Protein AF-A0A1D6FZ02-F1 (afdb_monomer)

Foldseek 3Di:
DQFDQDDDDDDDDDDDDDPRPSDRDQDFLLVLADDQPDPDGPPPVVQVLFFDDLVLLVVCVVQAAEDERRDRDKAAAALCFVVHRHRHIHWYFDDPPPPDDPPDPDSVNVVRRRTGGGALSSLCVSLVHDPPDDDPPPQDRSNSSNVSNPDHRCSVVVVVVCVVPVDD

InterPro domains:
  IPR001525 C-5 cytosine methyltransferase [PF00145] (79-157)
  IPR029063 S-adenosyl-L-methionine-dependent methyltransferase superfamily [SSF53335] (32-165)
  IPR050750 Cytosine-specific C5-methyltransferase [PTHR46098] (20-167)

Sequence (168 aa):
MCLSLTLSSTSQGSDHQTEEELEPVCKPIKDFLVKEADGGTPDETVLQDYMVPVNLIERWGNAMDIVYPEFKRCCCFTKSYYRYVKGTGSLLATSKNLNVPEEKLQISSLKELGLRFFTPREVANFHSFPSNFCFPDHISLRQQYAMLGNSLSIAVVGPLLHYLFAEA

Nearest PDB structures (foldseek):
  1g55-assembly1_A  TM=8.367E-01  e=1.626E-14  Homo sapiens
  6fdf-assembly4_D  TM=8.945E-01  e=3.036E-13  Schizosaccharomyces pombe
  6fdf-assembly1_A  TM=8.638E-01  e=8.596E-13  Schizosaccharomyces pombe
  3qv2-assembly1_A  TM=8.221E-01  e=4.203E-13  Entamoeba histolytica
  6fdf-assembly2_B  TM=8.563E-01  e=1.876E-12  Schizosaccharomyces pombe

Organism: Zea mays (NCBI:txid4577)

Mean predicted aligned error: 10.14 Å

pLDDT: mean 80.22, std 21.42, range [31.36, 98.5]

Solvent-accessible surface area (backbone atoms only — not comparable to full-atom values): 10330 Å² total; per-residue (Å²): 102,37,62,44,88,58,92,79,86,78,91,77,87,82,96,66,96,67,82,80,76,79,61,70,52,56,49,37,45,53,79,38,49,82,75,73,50,91,92,48,82,55,64,72,67,68,61,54,78,34,47,59,56,66,71,54,43,75,75,41,42,96,53,49,48,76,39,49,49,80,36,49,66,57,58,65,58,30,44,50,32,93,79,46,60,64,91,14,34,44,29,38,45,70,48,87,87,72,90,68,65,84,90,68,75,47,67,74,57,54,68,70,29,49,41,20,50,70,50,66,67,27,53,36,39,55,23,52,48,60,90,85,67,76,79,62,87,88,59,48,72,69,54,48,30,29,52,59,24,70,55,71,45,43,63,59,49,52,58,53,52,49,61,74,58,70,86,118

Secondary structure (DSSP, 8-state):
--EE--------------------EE--GGGGSPPPPTTS---HHHHHTTBPPHHHHHHHGGG--EE-TT-S--PPPPTTTTT-SSSS--EEE--------GGG--HHHHHHT-EEPPPHHHHHHHTT--TT----TTS-HHHHHHHHTT---HHHHHHHHHHHTTT-

Radius of gyration: 18.97 Å; Cα contacts (8 Å, |Δi|>4): 208; chains: 1; bounding box: 46×42×60 Å

Structure (mmCIF, N/CA/C/O backbone):
data_AF-A0A1D6FZ02-F1
#
_entry.id   AF-A0A1D6FZ02-F1
#
loop_
_atom_site.group_PDB
_atom_site.id
_atom_site.type_symbol
_atom_site.label_atom_id
_atom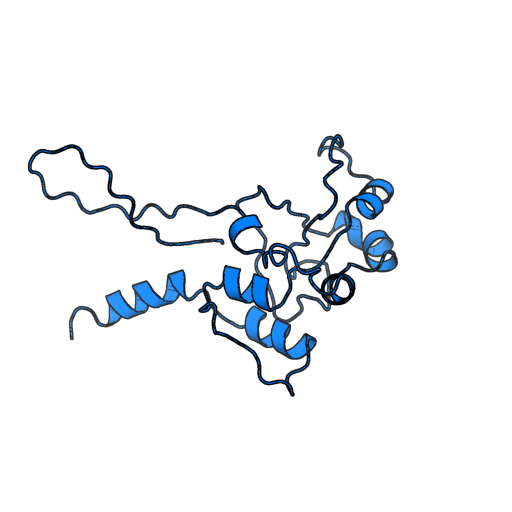_site.label_alt_id
_atom_site.label_comp_id
_atom_site.label_asym_id
_atom_site.label_entity_id
_atom_site.label_seq_id
_atom_site.pdbx_PDB_ins_code
_atom_site.Cartn_x
_atom_site.Cartn_y
_atom_site.Cartn_z
_atom_site.occupancy
_atom_site.B_iso_or_equiv
_atom_site.auth_seq_id
_atom_site.auth_comp_id
_atom_site.auth_asym_id
_atom_site.auth_atom_id
_atom_site.pdbx_PDB_model_num
ATOM 1 N N . MET A 1 1 ? 4.652 6.372 -4.823 1.00 47.25 1 MET A N 1
ATOM 2 C CA . MET A 1 1 ? 4.716 6.979 -6.173 1.00 47.25 1 MET A CA 1
ATOM 3 C C . MET A 1 1 ? 3.913 6.100 -7.121 1.00 47.25 1 MET A C 1
ATOM 5 O O . MET A 1 1 ? 4.396 5.042 -7.494 1.00 47.25 1 MET A O 1
ATOM 9 N N . CYS A 1 2 ? 2.678 6.496 -7.438 1.00 46.09 2 CYS A N 1
ATOM 10 C CA . CYS A 1 2 ? 1.776 5.807 -8.373 1.00 46.09 2 CYS A CA 1
ATOM 11 C C . CYS A 1 2 ? 2.069 6.223 -9.813 1.00 46.09 2 CYS A C 1
ATOM 13 O O . CYS A 1 2 ? 1.274 6.923 -10.438 1.00 46.09 2 CYS A O 1
ATOM 15 N N . LEU A 1 3 ? 3.241 5.862 -10.319 1.00 48.97 3 LEU A N 1
ATOM 16 C CA . LEU A 1 3 ? 3.606 6.177 -11.693 1.00 48.97 3 LEU A CA 1
ATOM 17 C C . LEU A 1 3 ? 3.030 5.084 -12.592 1.00 48.97 3 LEU A C 1
ATOM 19 O O . LEU A 1 3 ? 3.497 3.951 -12.564 1.00 48.97 3 LEU A O 1
ATOM 23 N N . SER A 1 4 ? 1.994 5.418 -13.357 1.00 48.22 4 SER A N 1
ATOM 24 C CA . SER A 1 4 ? 1.595 4.639 -14.524 1.00 48.22 4 SER A CA 1
ATOM 25 C C . SER A 1 4 ? 2.052 5.429 -15.737 1.00 48.22 4 SER A C 1
ATOM 27 O O . SER A 1 4 ? 1.639 6.571 -15.907 1.00 48.22 4 SER A O 1
ATOM 29 N N . LEU A 1 5 ? 2.881 4.828 -16.582 1.00 43.31 5 LEU A N 1
ATOM 30 C CA . LEU A 1 5 ? 3.147 5.382 -17.902 1.00 43.31 5 LEU A CA 1
ATOM 31 C C . LEU A 1 5 ? 1.928 5.056 -18.765 1.00 43.31 5 LEU A C 1
ATOM 33 O O . LEU A 1 5 ? 1.615 3.888 -18.994 1.00 43.31 5 LEU A O 1
ATOM 37 N N . THR A 1 6 ? 1.172 6.075 -19.149 1.00 43.41 6 THR A N 1
ATOM 38 C CA . THR A 1 6 ? 0.092 5.950 -20.129 1.00 43.41 6 THR A CA 1
ATOM 39 C C . THR A 1 6 ? 0.425 6.853 -21.298 1.00 43.41 6 THR A C 1
ATOM 41 O O . THR A 1 6 ? 0.630 8.043 -21.091 1.00 43.41 6 THR A O 1
ATOM 44 N N . LEU A 1 7 ? 0.453 6.290 -22.506 1.00 35.16 7 LEU A N 1
ATOM 45 C CA . LEU A 1 7 ? 0.505 7.058 -23.747 1.00 35.16 7 LEU A CA 1
ATOM 46 C C . LEU A 1 7 ? -0.788 7.872 -23.868 1.00 35.16 7 LEU A C 1
ATOM 48 O O . LEU A 1 7 ? -1.875 7.296 -23.954 1.00 35.16 7 LEU A O 1
ATOM 52 N N . SER A 1 8 ? -0.690 9.197 -23.848 1.00 39.81 8 SER A N 1
ATOM 53 C CA . SER A 1 8 ? -1.799 10.085 -24.195 1.00 39.81 8 SER A CA 1
ATOM 54 C C . SER A 1 8 ? -1.606 10.591 -25.619 1.00 39.81 8 SER A C 1
ATOM 56 O O . SER A 1 8 ? -0.780 11.462 -25.861 1.00 39.81 8 SER A O 1
ATOM 58 N N . SER A 1 9 ? -2.382 10.062 -26.565 1.00 34.81 9 SER A N 1
ATOM 59 C CA . SER A 1 9 ? -2.428 10.586 -27.929 1.00 34.81 9 SER A CA 1
ATOM 60 C C . SER A 1 9 ? -3.398 11.769 -28.000 1.00 34.81 9 SER A C 1
ATOM 62 O O . SER A 1 9 ? -4.616 11.576 -27.997 1.00 34.81 9 SER A O 1
ATOM 64 N N . THR A 1 10 ? -2.883 12.992 -28.093 1.00 35.53 10 THR A N 1
ATOM 65 C CA . THR A 1 10 ? -3.662 14.152 -28.553 1.00 35.53 10 THR A CA 1
ATOM 66 C C . THR A 1 10 ? -3.433 14.335 -30.044 1.00 35.53 10 THR A C 1
ATOM 68 O O . THR A 1 10 ? -2.400 14.829 -30.477 1.00 35.53 10 THR A O 1
ATOM 71 N N . SER A 1 11 ? -4.406 13.922 -30.852 1.00 41.34 11 SER A N 1
ATOM 72 C CA . SER A 1 11 ? -4.401 14.158 -32.292 1.00 41.34 11 SER A CA 1
ATOM 73 C C . SER A 1 11 ? -4.866 15.582 -32.606 1.00 41.34 11 SER A C 1
ATOM 75 O O . SER A 1 11 ? -6.072 15.825 -32.640 1.00 41.34 11 SER A O 1
ATOM 77 N N . GLN A 1 12 ? -3.927 16.489 -32.883 1.00 39.31 12 GLN A N 1
ATOM 78 C CA . GLN A 1 12 ? -4.081 17.592 -33.842 1.00 39.31 12 GLN A CA 1
ATOM 79 C C . GLN A 1 12 ? -2.735 17.821 -34.543 1.00 39.31 12 GLN A C 1
ATOM 81 O O . GLN A 1 12 ? -1.683 17.696 -33.928 1.00 39.31 12 GLN A O 1
ATOM 86 N N . GLY A 1 13 ? -2.791 18.011 -35.860 1.00 39.50 13 GLY A N 1
ATOM 87 C CA . GLY A 1 13 ? -1.693 17.702 -36.771 1.00 39.50 13 GLY A CA 1
ATOM 88 C C . GLY A 1 13 ? -0.641 18.786 -37.008 1.00 39.50 13 GLY A C 1
ATOM 89 O O . GLY A 1 13 ? -0.679 19.876 -36.446 1.00 39.50 13 GLY A O 1
ATOM 90 N N . SER A 1 14 ? 0.200 18.441 -37.989 1.00 34.66 14 SER A N 1
ATOM 91 C CA . SER A 1 14 ? 1.289 19.162 -38.666 1.00 34.66 14 SER A CA 1
ATOM 92 C C . SER A 1 14 ? 2.710 18.869 -38.167 1.00 34.66 14 SER A C 1
ATOM 94 O O . SER A 1 14 ? 3.008 18.906 -36.979 1.00 34.66 14 SER A O 1
ATOM 96 N N . ASP A 1 15 ? 3.541 18.505 -39.148 1.00 39.47 15 ASP A N 1
ATOM 97 C CA . ASP A 1 15 ? 4.916 18.019 -39.072 1.00 39.47 15 ASP A CA 1
ATOM 98 C C . ASP A 1 15 ? 5.831 18.882 -38.199 1.00 39.47 15 ASP A C 1
ATOM 100 O O . ASP A 1 15 ? 6.233 19.967 -38.604 1.00 39.47 15 ASP A O 1
ATOM 104 N N . HIS A 1 16 ? 6.244 18.340 -37.057 1.00 34.38 16 HIS A N 1
ATOM 105 C CA . HIS A 1 16 ? 7.581 18.500 -36.490 1.00 34.38 16 HIS A CA 1
ATOM 106 C C . HIS A 1 16 ? 7.806 17.335 -35.521 1.00 34.38 16 HIS A C 1
ATOM 108 O O . HIS A 1 16 ? 6.939 17.034 -34.703 1.00 34.38 16 HIS A O 1
ATOM 114 N N . GLN A 1 17 ? 8.946 16.644 -35.646 1.00 41.50 17 GLN A N 1
ATOM 115 C CA . GLN A 1 17 ? 9.363 15.568 -34.739 1.00 41.50 17 GLN A CA 1
ATOM 116 C C . GLN A 1 17 ? 9.219 16.049 -33.292 1.00 41.50 17 GLN A C 1
ATOM 118 O O . GLN A 1 17 ? 9.988 16.892 -32.840 1.00 41.50 17 GLN A O 1
ATOM 123 N N . THR A 1 18 ? 8.189 15.567 -32.602 1.00 31.36 18 THR A N 1
ATOM 124 C CA . THR A 1 18 ? 7.957 15.888 -31.199 1.00 31.36 18 THR A CA 1
ATOM 125 C C . THR A 1 18 ? 8.439 14.676 -30.427 1.00 31.36 18 THR A C 1
ATOM 127 O O . THR A 1 18 ? 7.905 13.582 -30.607 1.00 31.36 18 THR A O 1
ATOM 130 N N . GLU A 1 19 ? 9.494 14.845 -29.635 1.00 41.78 19 GLU A N 1
ATOM 131 C CA . GLU A 1 19 ? 9.790 13.921 -28.547 1.00 41.78 19 GLU A CA 1
ATOM 132 C C . GLU A 1 19 ? 8.502 13.825 -27.718 1.00 41.78 19 GLU A C 1
ATOM 134 O O . GLU A 1 19 ? 8.078 14.811 -27.118 1.00 41.78 19 GLU A O 1
ATOM 139 N N . GLU A 1 20 ? 7.798 12.689 -27.791 1.00 42.78 20 GLU A N 1
ATOM 140 C CA . GLU A 1 20 ? 6.622 12.440 -26.959 1.00 42.78 20 GLU A CA 1
ATOM 141 C C . GLU A 1 20 ? 7.087 12.471 -25.499 1.00 42.78 20 GLU A C 1
ATOM 143 O O . GLU A 1 20 ? 7.633 11.492 -24.985 1.00 42.78 20 GLU A O 1
ATOM 148 N N . GLU A 1 21 ? 6.912 13.611 -24.827 1.00 47.91 21 GLU A N 1
ATOM 149 C CA . GLU A 1 21 ? 7.083 13.704 -23.383 1.00 47.91 21 GLU A CA 1
ATOM 150 C C . GLU A 1 21 ? 6.093 12.726 -22.741 1.00 47.91 21 GLU A C 1
ATOM 152 O O . GLU A 1 21 ? 4.887 12.971 -22.680 1.00 47.91 21 GLU A O 1
ATOM 157 N N . LEU A 1 22 ? 6.604 11.584 -22.268 1.00 52.44 22 LEU A N 1
ATOM 158 C CA . LEU A 1 22 ? 5.886 10.717 -21.342 1.00 52.44 22 LEU A CA 1
ATOM 159 C C . LEU A 1 22 ? 5.662 11.502 -20.047 1.00 52.44 22 LEU A C 1
ATOM 161 O O . LEU A 1 22 ? 6.426 11.365 -19.091 1.00 52.44 22 LEU A O 1
ATOM 165 N N . GLU A 1 23 ? 4.617 12.325 -19.990 1.00 52.88 23 GLU A N 1
ATOM 166 C CA . GLU A 1 23 ? 4.223 12.928 -18.729 1.00 52.88 23 GLU A CA 1
ATOM 167 C C . GLU A 1 23 ? 3.714 11.822 -17.791 1.00 52.88 23 GLU A C 1
ATOM 169 O O . GLU A 1 23 ? 2.766 11.093 -18.113 1.00 52.88 23 GLU A O 1
ATOM 174 N N . PRO A 1 24 ? 4.318 11.657 -16.604 1.00 59.84 24 PRO A N 1
ATOM 175 C CA . PRO A 1 24 ? 3.854 10.677 -15.643 1.00 59.84 24 PRO A CA 1
ATOM 176 C C . PRO A 1 24 ? 2.497 11.095 -15.060 1.00 59.84 24 PRO A C 1
ATOM 178 O O . PRO A 1 24 ? 2.410 11.833 -14.074 1.00 59.84 24 PRO A O 1
ATOM 181 N N . VAL A 1 25 ? 1.411 10.566 -15.623 1.00 77.75 25 VAL A N 1
ATOM 182 C CA . VAL A 1 25 ? 0.065 10.764 -15.077 1.00 77.75 25 VAL A CA 1
ATOM 183 C C . VAL A 1 25 ? -0.100 9.912 -13.816 1.00 77.75 25 VAL A C 1
ATOM 185 O O . VAL A 1 25 ? -0.281 8.693 -13.858 1.00 77.75 25 VAL A O 1
ATOM 188 N N . CYS A 1 26 ? -0.056 10.564 -12.653 1.00 83.81 26 CYS A N 1
ATOM 189 C CA . CYS A 1 26 ? -0.342 9.905 -11.381 1.00 83.81 26 CYS A CA 1
ATOM 190 C C . CYS A 1 26 ? -1.839 9.578 -11.275 1.00 83.81 26 CYS A C 1
ATOM 192 O O . CYS A 1 26 ? -2.677 10.478 -11.127 1.00 83.81 26 CYS A O 1
ATOM 194 N N . LYS A 1 27 ? -2.161 8.283 -11.321 1.00 91.12 27 LYS A N 1
ATOM 195 C CA . LYS A 1 27 ? -3.520 7.767 -11.119 1.00 91.12 27 LYS A CA 1
ATOM 196 C C . LYS A 1 27 ? -3.957 7.928 -9.653 1.00 91.12 27 LYS A C 1
ATOM 198 O O . LYS A 1 27 ? -3.108 7.851 -8.759 1.00 91.12 27 LYS A O 1
ATOM 203 N N . PRO A 1 28 ? -5.250 8.170 -9.382 1.00 95.19 28 PRO A N 1
ATOM 204 C CA . PRO A 1 28 ? -5.769 8.188 -8.017 1.00 95.19 28 PRO A CA 1
ATOM 205 C C . PRO A 1 28 ? -5.647 6.806 -7.355 1.00 95.19 28 PRO A C 1
ATOM 207 O O . PRO A 1 28 ? -5.666 5.779 -8.031 1.00 95.19 28 PRO A O 1
ATOM 210 N N . ILE A 1 29 ? -5.552 6.773 -6.024 1.00 95.25 29 ILE A N 1
ATOM 211 C CA . ILE A 1 29 ? -5.393 5.554 -5.216 1.00 95.25 29 ILE A CA 1
ATOM 212 C C . ILE A 1 29 ? -6.480 4.525 -5.525 1.00 95.25 29 ILE A C 1
ATOM 214 O O . ILE A 1 29 ? -6.173 3.339 -5.611 1.00 95.25 29 ILE A O 1
ATOM 218 N N . LYS A 1 30 ? -7.720 4.969 -5.759 1.00 94.31 30 LYS A N 1
ATOM 219 C CA . LYS A 1 30 ? -8.860 4.112 -6.114 1.00 94.31 30 LYS A CA 1
ATOM 220 C C . LYS A 1 30 ? -8.606 3.203 -7.319 1.00 94.31 30 LYS A C 1
ATOM 222 O O . LYS A 1 30 ? -9.171 2.118 -7.370 1.00 94.31 30 LYS A O 1
ATOM 227 N N . ASP A 1 31 ? -7.736 3.605 -8.245 1.00 94.44 31 ASP A N 1
ATOM 228 C CA . ASP A 1 31 ? -7.405 2.812 -9.435 1.00 94.44 31 ASP A CA 1
ATOM 229 C C . ASP A 1 31 ? -6.496 1.614 -9.106 1.00 94.44 31 ASP A C 1
ATOM 231 O O . ASP A 1 31 ? -6.370 0.692 -9.910 1.00 94.44 31 ASP A O 1
ATOM 235 N N . PHE A 1 32 ? -5.861 1.621 -7.930 1.00 95.38 32 PHE A N 1
ATOM 236 C CA . PHE A 1 32 ? -5.003 0.543 -7.433 1.00 95.38 32 PHE A CA 1
ATOM 237 C C . PHE A 1 32 ? -5.715 -0.364 -6.426 1.00 95.38 32 PHE A C 1
ATOM 239 O O . PHE A 1 32 ? -5.169 -1.412 -6.067 1.00 95.38 32 PHE A O 1
ATOM 246 N N . LEU A 1 33 ? -6.914 0.019 -5.975 1.00 94.56 33 LEU A N 1
ATOM 247 C CA . LEU A 1 33 ? -7.710 -0.767 -5.039 1.00 94.56 33 LEU A CA 1
ATOM 248 C C . LEU A 1 33 ? -8.295 -1.997 -5.733 1.00 94.56 33 LEU A C 1
ATOM 250 O O . LEU A 1 33 ? -8.623 -1.970 -6.922 1.00 94.56 33 LEU A O 1
ATOM 254 N N . VAL A 1 34 ? -8.437 -3.087 -4.982 1.00 91.81 34 VAL A N 1
ATOM 255 C CA . VAL A 1 34 ? -9.193 -4.244 -5.472 1.00 91.81 34 VAL A CA 1
ATOM 256 C C . VAL A 1 34 ? -10.653 -3.811 -5.590 1.00 91.81 34 VAL A C 1
ATOM 258 O O . VAL A 1 34 ? -11.204 -3.224 -4.663 1.00 91.81 34 VAL A O 1
ATOM 261 N N . LYS A 1 35 ? -11.260 -4.036 -6.758 1.00 82.81 35 LYS A N 1
ATOM 262 C CA . LYS A 1 35 ? -12.675 -3.727 -6.966 1.00 82.81 35 LYS A CA 1
ATOM 263 C C . LYS A 1 35 ? -13.518 -4.762 -6.242 1.00 82.81 35 LYS A C 1
ATOM 265 O O . LYS A 1 35 ? -13.272 -5.960 -6.380 1.00 82.81 35 LYS A O 1
ATOM 270 N N . GLU A 1 36 ? -14.531 -4.286 -5.534 1.00 63.81 36 GLU A N 1
ATOM 271 C CA . GLU A 1 36 ? -15.608 -5.143 -5.067 1.00 63.81 36 GLU A CA 1
ATOM 272 C C . GLU A 1 36 ? -16.263 -5.786 -6.305 1.00 63.81 36 GLU A C 1
ATOM 274 O O . GLU A 1 36 ? -16.551 -5.086 -7.276 1.00 63.81 36 GLU A O 1
ATOM 279 N N . ALA A 1 37 ? -16.415 -7.110 -6.334 1.00 52.78 37 ALA A N 1
ATOM 280 C CA . ALA A 1 37 ? -16.999 -7.805 -7.475 1.00 52.78 37 ALA A CA 1
ATOM 281 C C . ALA A 1 37 ? -18.429 -7.302 -7.742 1.00 52.78 37 ALA A C 1
ATOM 283 O O . ALA A 1 37 ? -19.260 -7.235 -6.835 1.00 52.78 37 ALA A O 1
ATOM 284 N N . ASP A 1 38 ? -18.716 -6.962 -9.001 1.00 43.47 38 ASP A N 1
ATOM 285 C CA . ASP A 1 38 ? -20.033 -6.516 -9.452 1.00 43.47 38 ASP A CA 1
ATOM 286 C C . ASP A 1 38 ? -21.079 -7.621 -9.200 1.00 43.47 38 ASP A C 1
ATOM 288 O O . ASP A 1 38 ? -21.196 -8.582 -9.959 1.00 43.47 38 ASP A O 1
ATOM 292 N N . GLY A 1 39 ? -21.846 -7.497 -8.113 1.00 46.16 39 GLY A N 1
ATOM 293 C CA . GLY A 1 39 ? -23.035 -8.318 -7.849 1.00 46.16 39 GLY A CA 1
ATOM 294 C C . GLY A 1 39 ? -22.815 -9.651 -7.125 1.00 46.16 39 GLY A C 1
ATOM 295 O O . GLY A 1 39 ? -23.778 -10.388 -6.932 1.00 46.16 39 GLY A O 1
ATOM 296 N N . GLY A 1 40 ? -21.599 -9.951 -6.673 1.00 40.22 40 GLY A N 1
ATOM 297 C CA . GLY A 1 40 ? -21.343 -10.988 -5.675 1.00 40.22 40 GLY A CA 1
ATOM 298 C C . GLY A 1 40 ? -20.585 -10.340 -4.537 1.00 40.22 40 GLY A C 1
ATOM 299 O O . GLY A 1 40 ? -19.525 -9.786 -4.798 1.00 40.22 40 GLY A O 1
ATOM 300 N N . THR A 1 41 ? -21.132 -10.360 -3.319 1.00 40.41 41 THR A N 1
ATOM 301 C CA . THR A 1 41 ? -20.447 -9.855 -2.121 1.00 40.41 41 THR A CA 1
ATOM 302 C C . THR A 1 41 ? -19.007 -10.357 -2.147 1.00 40.41 41 THR A C 1
ATOM 304 O O . THR A 1 41 ? -18.798 -11.572 -2.045 1.00 40.41 41 THR A O 1
ATOM 307 N N . PRO A 1 42 ? -18.004 -9.480 -2.307 1.00 46.06 42 PRO A N 1
ATOM 308 C CA . PRO A 1 42 ? -16.662 -9.815 -1.873 1.00 46.06 42 PRO A CA 1
ATOM 309 C C . PRO A 1 42 ? -16.841 -10.251 -0.440 1.00 46.06 42 PRO A C 1
ATOM 311 O O . PRO A 1 42 ? -17.620 -9.635 0.287 1.00 46.06 42 PRO A O 1
ATOM 314 N N . ASP A 1 43 ? -16.251 -11.382 -0.095 1.00 49.94 43 ASP A N 1
ATOM 315 C CA . ASP A 1 43 ? -16.360 -11.920 1.244 1.00 49.94 43 ASP A CA 1
ATOM 316 C C . ASP A 1 43 ? -15.942 -10.792 2.202 1.00 49.94 43 ASP A C 1
ATOM 318 O O . ASP A 1 43 ? -14.763 -10.445 2.270 1.00 49.94 43 ASP A O 1
ATOM 322 N N . GLU A 1 44 ? -16.917 -10.116 2.835 1.00 53.78 44 GLU A N 1
ATOM 323 C CA . GLU A 1 44 ? -16.706 -8.911 3.657 1.00 53.78 44 GLU A CA 1
ATOM 324 C C . GLU A 1 44 ? -15.658 -9.194 4.743 1.00 53.78 44 GLU A C 1
ATOM 326 O O . GLU A 1 44 ? -15.018 -8.282 5.265 1.00 53.78 44 GLU A O 1
ATOM 331 N N . THR A 1 45 ? -15.454 -10.476 5.046 1.00 59.62 45 THR A N 1
ATOM 332 C CA . THR A 1 45 ? -14.423 -11.020 5.921 1.00 59.62 45 THR A CA 1
ATOM 333 C C . THR A 1 45 ? -12.993 -10.739 5.442 1.00 59.62 45 THR A C 1
ATOM 335 O O . THR A 1 45 ? -12.138 -10.449 6.274 1.00 59.62 45 THR A O 1
ATOM 338 N N . VAL A 1 46 ? -12.705 -10.719 4.135 1.00 69.81 46 VAL A N 1
ATOM 339 C CA . VAL A 1 46 ? -11.334 -10.556 3.613 1.00 69.81 46 VAL A CA 1
ATOM 340 C C . VAL A 1 46 ? -10.800 -9.154 3.891 1.00 69.81 46 VAL A C 1
ATOM 342 O O . VAL A 1 46 ? -9.627 -8.997 4.216 1.00 69.81 46 VAL A O 1
ATOM 345 N N . LEU A 1 47 ? -11.640 -8.117 3.808 1.00 79.88 47 LEU A N 1
ATOM 346 C CA . LEU A 1 47 ? -11.212 -6.752 4.132 1.00 79.88 47 LEU A CA 1
ATOM 347 C C . LEU A 1 47 ? -11.097 -6.499 5.641 1.00 79.88 47 LEU A C 1
ATOM 349 O O . LEU A 1 47 ? -10.313 -5.636 6.049 1.00 79.88 47 LEU A O 1
ATOM 353 N N . GLN A 1 48 ? -11.812 -7.266 6.471 1.00 82.75 48 GLN A N 1
ATOM 354 C CA . GLN A 1 48 ? -11.737 -7.147 7.931 1.00 82.75 48 GLN A CA 1
ATOM 355 C C . GLN A 1 48 ? -10.338 -7.469 8.468 1.00 82.75 48 GLN A C 1
ATOM 357 O O . GLN A 1 48 ? -9.871 -6.783 9.379 1.00 82.75 48 GLN A O 1
ATOM 362 N N . ASP A 1 49 ? -9.625 -8.410 7.844 1.00 88.69 49 ASP A N 1
ATOM 363 C CA . ASP A 1 49 ? -8.252 -8.789 8.214 1.00 88.69 49 ASP A CA 1
ATOM 364 C C . ASP A 1 49 ? -7.230 -7.650 8.053 1.00 88.69 49 ASP A C 1
ATOM 366 O O . ASP A 1 49 ? -6.125 -7.694 8.612 1.00 88.69 49 ASP A O 1
ATOM 370 N N . TYR A 1 50 ? -7.592 -6.613 7.295 1.00 94.69 50 TYR A N 1
ATOM 371 C CA . TYR A 1 50 ? -6.757 -5.443 7.043 1.00 94.69 50 TYR A CA 1
ATOM 372 C C . TYR A 1 50 ? -7.162 -4.221 7.860 1.00 94.69 50 TYR A C 1
ATOM 374 O O . TYR A 1 50 ? -6.472 -3.201 7.791 1.00 94.69 50 TYR A O 1
ATOM 382 N N . MET A 1 51 ? -8.243 -4.290 8.638 1.00 94.25 51 MET A N 1
ATOM 383 C CA . MET A 1 51 ? -8.670 -3.177 9.480 1.00 94.25 51 MET A CA 1
ATOM 384 C C . MET A 1 51 ? -7.623 -2.883 10.547 1.00 94.25 51 MET A C 1
ATOM 386 O O . MET A 1 51 ? -7.060 -3.783 11.168 1.00 94.25 51 MET A O 1
ATOM 390 N N . VAL A 1 52 ? -7.358 -1.600 10.777 1.00 93.75 52 VAL A N 1
ATOM 391 C CA . VAL A 1 52 ? -6.429 -1.167 11.817 1.00 93.75 52 VAL A CA 1
ATOM 392 C C . VAL A 1 52 ? -7.123 -1.318 13.171 1.00 93.75 52 VAL A C 1
ATOM 394 O O . VAL A 1 52 ? -8.140 -0.663 13.412 1.00 93.75 52 VAL A O 1
ATOM 397 N N . PRO A 1 53 ? -6.582 -2.134 14.093 1.00 92.62 53 PRO A N 1
ATOM 398 C CA . PRO A 1 53 ? -7.159 -2.280 15.420 1.00 92.62 53 PRO A CA 1
ATOM 399 C C . PRO A 1 53 ? -7.222 -0.943 16.172 1.00 92.62 53 PRO A C 1
ATOM 401 O O . PRO A 1 53 ? -6.274 -0.154 16.152 1.00 92.62 53 PRO A O 1
ATOM 404 N N . VAL A 1 54 ? -8.322 -0.706 16.892 1.00 90.81 54 VAL A N 1
ATOM 405 C CA . VAL A 1 54 ? -8.590 0.565 17.595 1.00 90.81 54 VAL A CA 1
ATOM 406 C C . VAL A 1 54 ? -7.470 0.943 18.568 1.00 90.81 54 VAL A C 1
ATOM 408 O O . VAL A 1 54 ? -7.095 2.110 18.654 1.00 90.81 54 VAL A O 1
ATOM 411 N N . ASN A 1 55 ? -6.871 -0.036 19.248 1.00 92.25 55 ASN A N 1
ATOM 412 C CA . ASN A 1 55 ? -5.752 0.194 20.165 1.00 92.25 55 ASN A CA 1
ATOM 413 C C . ASN A 1 55 ? -4.499 0.757 19.461 1.00 92.25 55 ASN A C 1
ATOM 415 O O . ASN A 1 55 ? -3.721 1.487 20.078 1.00 92.25 55 ASN A O 1
ATOM 419 N N . LEU A 1 56 ? -4.284 0.449 18.176 1.00 92.75 56 LEU A N 1
ATOM 420 C CA . LEU A 1 56 ? -3.213 1.060 17.390 1.00 92.75 56 LEU A CA 1
ATOM 421 C C . LEU A 1 56 ? -3.551 2.505 17.027 1.00 92.75 56 LEU A C 1
ATOM 423 O O . LEU A 1 56 ? -2.653 3.341 17.067 1.00 92.75 56 LEU A O 1
ATOM 427 N N . ILE A 1 57 ? -4.816 2.808 16.726 1.00 91.81 57 ILE A N 1
ATOM 428 C CA . ILE A 1 57 ? -5.282 4.176 16.442 1.00 91.81 57 ILE A CA 1
ATOM 429 C C . ILE A 1 57 ? -5.120 5.058 17.683 1.00 91.81 57 ILE A C 1
ATOM 431 O O . ILE A 1 57 ? -4.558 6.145 17.598 1.00 91.81 57 ILE A O 1
ATOM 435 N N . GLU A 1 58 ? -5.526 4.572 18.855 1.00 90.81 58 GLU A N 1
ATOM 436 C CA . GLU A 1 58 ? -5.383 5.308 20.118 1.00 90.81 58 GLU A CA 1
ATOM 437 C C . GLU A 1 58 ? -3.922 5.595 20.465 1.00 90.81 58 GLU A C 1
ATOM 439 O O . GLU A 1 58 ? -3.588 6.685 20.925 1.00 90.81 58 GLU A O 1
ATO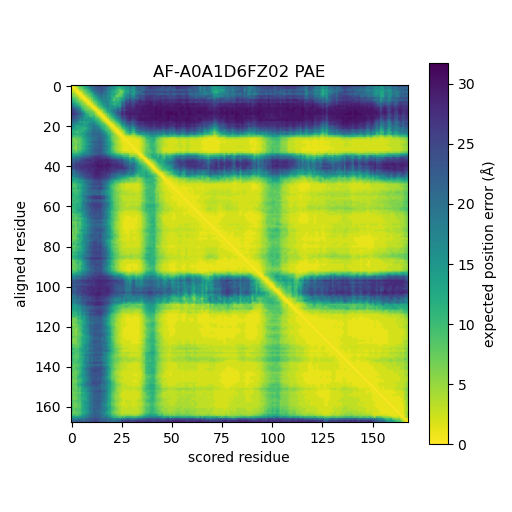M 444 N N . ARG A 1 59 ? -3.037 4.621 20.229 1.00 91.12 59 ARG A N 1
ATOM 445 C CA . ARG A 1 59 ? -1.622 4.734 20.586 1.00 91.12 59 ARG A CA 1
ATOM 446 C C . ARG A 1 59 ? -0.797 5.518 19.566 1.00 91.12 59 ARG A C 1
ATOM 448 O O . ARG A 1 59 ? 0.160 6.187 19.948 1.00 91.12 59 ARG A O 1
ATOM 455 N N . TRP A 1 60 ? -1.110 5.383 18.281 1.00 92.69 60 TRP A N 1
ATOM 456 C CA . TRP A 1 60 ? -0.248 5.832 17.184 1.00 92.69 60 TRP A CA 1
ATOM 457 C C . TRP A 1 60 ? -0.950 6.708 16.146 1.00 92.69 60 TRP A C 1
ATOM 459 O O . TRP A 1 60 ? -0.305 7.061 15.164 1.00 92.69 60 TRP A O 1
ATOM 469 N N . GLY A 1 61 ? -2.215 7.092 16.346 1.00 90.25 61 GLY A N 1
ATOM 470 C CA . GLY A 1 61 ? -3.010 7.856 15.377 1.00 90.25 61 GLY A CA 1
ATOM 471 C C . GLY A 1 61 ? -2.305 9.105 14.842 1.00 90.25 61 GLY A C 1
ATOM 472 O O . GLY A 1 61 ? -2.248 9.302 13.637 1.00 90.25 61 GLY A O 1
ATOM 473 N N . ASN A 1 62 ? -1.641 9.874 15.711 1.00 89.25 62 ASN A N 1
ATOM 474 C CA . ASN A 1 62 ? -0.899 11.086 15.322 1.00 89.25 62 ASN A CA 1
ATOM 475 C C . ASN A 1 62 ? 0.323 10.827 14.417 1.00 89.25 62 ASN A C 1
ATOM 477 O O . ASN A 1 62 ? 0.915 11.769 13.902 1.00 89.25 62 ASN A O 1
ATOM 481 N N . ALA A 1 63 ? 0.759 9.573 14.290 1.00 90.25 63 ALA A N 1
ATOM 482 C CA . ALA A 1 63 ? 1.892 9.166 13.462 1.00 90.25 63 ALA A CA 1
ATOM 483 C C . ALA A 1 63 ? 1.463 8.349 12.231 1.00 90.25 63 ALA A C 1
ATOM 485 O O . ALA A 1 63 ? 2.332 7.852 11.510 1.00 90.25 63 ALA A O 1
ATOM 486 N N . MET A 1 64 ? 0.156 8.167 12.026 1.00 93.50 64 MET A N 1
ATOM 487 C CA . MET A 1 64 ? -0.399 7.501 10.855 1.00 93.50 64 MET A CA 1
ATOM 488 C C . MET A 1 64 ? -0.473 8.486 9.691 1.00 93.50 64 MET A C 1
ATOM 490 O O . MET A 1 64 ? -1.001 9.583 9.835 1.00 93.50 64 MET A O 1
ATOM 494 N N . ASP A 1 65 ? 0.024 8.067 8.532 1.00 94.19 65 ASP A N 1
ATOM 495 C CA . ASP A 1 65 ? -0.254 8.747 7.271 1.00 94.19 65 ASP A CA 1
ATOM 496 C C . ASP A 1 65 ? -1.550 8.164 6.695 1.00 94.19 65 ASP A C 1
ATOM 498 O O . ASP A 1 65 ? -1.615 6.967 6.405 1.00 94.19 65 ASP A O 1
ATOM 502 N N . ILE A 1 66 ? -2.600 8.979 6.609 1.00 94.00 66 ILE A N 1
ATOM 503 C CA . ILE A 1 66 ? -3.938 8.552 6.184 1.00 94.00 66 ILE A CA 1
ATOM 504 C C . ILE A 1 66 ? -4.214 9.126 4.802 1.00 94.00 66 ILE A C 1
ATOM 506 O O . ILE A 1 66 ? -4.051 10.322 4.568 1.00 94.00 66 ILE A O 1
ATOM 510 N N . VAL A 1 67 ? -4.657 8.265 3.893 1.00 94.25 67 VAL A N 1
ATOM 511 C CA . VAL A 1 67 ? -4.964 8.620 2.509 1.00 94.25 67 VAL A CA 1
ATOM 512 C C . VAL A 1 67 ? -6.389 8.226 2.145 1.00 94.25 67 VAL A C 1
ATOM 514 O O . VAL A 1 67 ? -6.963 7.293 2.713 1.00 94.25 67 VAL A O 1
ATOM 517 N N . TYR A 1 68 ? -6.939 8.932 1.161 1.00 93.12 68 TYR A N 1
ATOM 518 C CA . TYR A 1 68 ? -8.277 8.695 0.624 1.00 93.12 68 TYR A CA 1
ATOM 519 C C . TYR 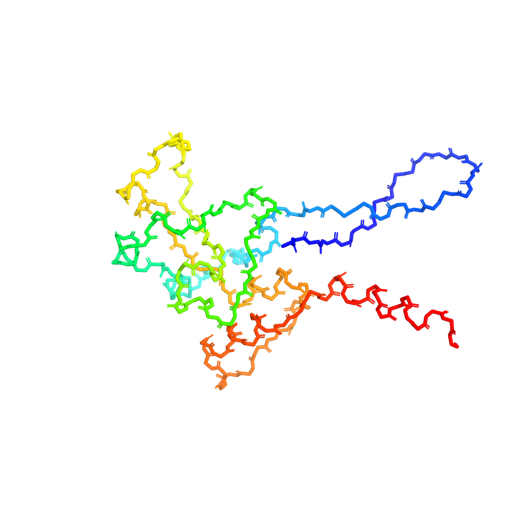A 1 68 ? -8.200 8.162 -0.813 1.00 93.12 68 TYR A C 1
ATOM 521 O O . TYR A 1 68 ? -7.203 8.412 -1.499 1.00 93.12 68 TYR A O 1
ATOM 529 N N . PRO A 1 69 ? -9.229 7.445 -1.300 1.00 92.69 69 PRO A N 1
ATOM 530 C CA . PRO A 1 69 ? -9.242 6.880 -2.653 1.00 92.69 69 PRO A CA 1
ATOM 531 C C . PRO A 1 69 ? -8.957 7.898 -3.780 1.00 92.69 69 PRO A C 1
ATOM 533 O O . PRO A 1 69 ? -8.424 7.551 -4.833 1.00 92.69 69 PRO A O 1
ATOM 536 N N . GLU A 1 70 ? -9.280 9.166 -3.565 1.00 91.69 70 GLU A N 1
ATOM 537 C CA . GLU A 1 70 ? -9.158 10.275 -4.512 1.00 91.69 70 GLU A CA 1
ATOM 538 C C . GLU A 1 70 ? -7.737 10.847 -4.563 1.00 91.69 70 GLU A C 1
ATOM 540 O O . GLU A 1 70 ? -7.372 11.533 -5.522 1.00 91.69 70 GLU A O 1
ATOM 545 N N . PHE A 1 71 ? -6.921 10.571 -3.546 1.00 93.00 71 PHE A N 1
ATOM 546 C CA . PHE A 1 71 ? -5.553 11.065 -3.478 1.00 93.00 71 PHE A CA 1
ATOM 547 C C . PHE A 1 71 ? -4.686 10.374 -4.530 1.00 93.00 71 PHE A C 1
ATOM 549 O O . PHE A 1 71 ? -4.917 9.232 -4.908 1.00 93.00 71 PHE A O 1
ATOM 556 N N . LYS A 1 72 ? -3.653 11.071 -5.010 1.00 93.94 72 LYS A N 1
ATOM 557 C CA . LYS A 1 72 ? -2.734 10.575 -6.057 1.00 93.94 72 LYS A CA 1
ATOM 558 C C . LYS A 1 72 ? -1.386 10.095 -5.511 1.00 93.94 72 LYS A C 1
ATOM 560 O O . LYS A 1 72 ? -0.481 9.758 -6.274 1.00 93.94 72 LYS A O 1
ATOM 565 N N . ARG A 1 73 ? -1.201 10.150 -4.190 1.00 92.94 73 ARG A N 1
ATOM 566 C CA . ARG A 1 73 ? 0.066 9.854 -3.514 1.00 92.94 73 ARG A CA 1
ATOM 567 C C . ARG A 1 73 ? -0.183 9.140 -2.190 1.00 92.94 73 ARG A C 1
ATOM 569 O O . ARG A 1 73 ? -1.137 9.447 -1.490 1.00 92.94 73 ARG A O 1
ATOM 576 N N . CYS A 1 74 ? 0.728 8.230 -1.873 1.00 95.50 74 CYS A N 1
ATOM 577 C CA . CYS A 1 74 ? 0.870 7.547 -0.594 1.00 95.50 74 CYS A CA 1
ATOM 578 C C . CYS A 1 74 ? 2.371 7.404 -0.278 1.00 95.50 74 CYS A C 1
ATOM 580 O O . CYS A 1 74 ? 3.218 7.503 -1.182 1.00 95.50 74 CYS A O 1
ATOM 582 N N . CYS A 1 75 ? 2.705 7.165 0.987 1.00 97.00 75 CYS A N 1
ATOM 583 C CA . CYS A 1 75 ? 4.053 6.844 1.442 1.00 97.00 75 CYS A CA 1
ATOM 584 C C . CYS A 1 75 ? 4.569 5.530 0.837 1.00 97.00 75 CYS A C 1
ATOM 586 O O . CYS A 1 75 ? 3.806 4.701 0.336 1.00 97.00 75 CYS A O 1
ATOM 588 N N . CYS A 1 76 ? 5.890 5.338 0.891 1.00 96.94 76 CYS A N 1
ATOM 589 C CA . CYS A 1 76 ? 6.512 4.087 0.474 1.00 96.94 76 CYS A CA 1
ATOM 590 C C . CYS A 1 76 ? 6.128 2.932 1.410 1.00 96.94 76 CYS A C 1
ATOM 592 O O . CYS A 1 76 ? 6.045 3.099 2.628 1.00 96.94 76 CYS A O 1
ATOM 594 N N . PHE A 1 77 ? 5.923 1.751 0.828 1.00 98.06 77 PHE A N 1
ATOM 595 C CA . PHE A 1 77 ? 5.679 0.526 1.578 1.00 98.06 77 PHE A CA 1
ATOM 596 C C . PHE A 1 77 ? 7.010 -0.117 1.948 1.00 98.06 77 PHE A C 1
ATOM 598 O O . PHE A 1 77 ? 7.833 -0.399 1.082 1.00 98.06 77 PHE A O 1
ATOM 605 N N . THR A 1 78 ? 7.224 -0.364 3.236 1.00 98.12 78 THR A N 1
ATOM 606 C CA . THR A 1 78 ? 8.427 -1.050 3.729 1.00 98.12 78 THR A CA 1
ATOM 607 C C . THR A 1 78 ? 8.128 -2.508 4.058 1.00 98.12 78 THR A C 1
ATOM 609 O O . THR A 1 78 ? 6.974 -2.890 4.250 1.00 98.12 78 THR A O 1
ATOM 612 N N . LYS A 1 79 ? 9.176 -3.320 4.248 1.00 97.75 79 LYS A N 1
ATOM 613 C CA . LYS A 1 79 ? 9.073 -4.714 4.723 1.00 97.75 79 LYS A CA 1
ATOM 614 C C . LYS A 1 79 ? 8.156 -4.900 5.943 1.00 97.75 79 LYS A C 1
ATOM 616 O O . LYS A 1 79 ? 7.607 -5.979 6.146 1.00 97.75 79 LYS A O 1
ATOM 621 N N . SER A 1 80 ? 8.057 -3.885 6.803 1.00 97.69 80 SER A N 1
ATOM 622 C CA . SER A 1 80 ? 7.294 -3.964 8.054 1.00 97.69 80 SER A CA 1
ATOM 623 C C . SER A 1 80 ? 5.895 -3.353 7.966 1.00 97.69 80 SER A C 1
ATOM 625 O O . SER A 1 80 ? 5.237 -3.217 9.002 1.00 97.69 80 SER A O 1
ATOM 627 N N . TYR A 1 81 ? 5.433 -2.991 6.765 1.00 97.56 81 TYR A N 1
ATOM 628 C CA . TYR A 1 81 ? 4.032 -2.647 6.532 1.00 97.56 81 TYR A CA 1
ATOM 629 C C . TYR A 1 81 ? 3.125 -3.789 7.026 1.00 97.56 81 TYR A C 1
ATOM 631 O O . TYR A 1 81 ? 3.558 -4.943 7.050 1.00 97.56 81 TYR A O 1
ATOM 639 N N . TYR A 1 82 ? 1.926 -3.466 7.522 1.00 95.31 82 TYR A N 1
ATOM 640 C CA . TYR A 1 82 ? 1.022 -4.355 8.285 1.00 95.31 82 TYR A CA 1
ATOM 641 C C . TYR A 1 82 ? 1.467 -4.714 9.718 1.00 95.31 82 TYR A C 1
ATOM 643 O O . TYR A 1 82 ? 0.630 -4.926 10.591 1.00 95.31 82 TYR A O 1
ATOM 651 N N . ARG A 1 83 ? 2.773 -4.729 10.027 1.00 93.88 83 ARG A N 1
ATOM 652 C CA . ARG A 1 83 ? 3.260 -4.970 11.404 1.00 93.88 83 ARG A CA 1
ATOM 653 C C . ARG A 1 83 ? 3.314 -3.699 12.248 1.00 93.88 83 ARG A C 1
ATOM 655 O O . ARG A 1 83 ? 3.018 -3.734 13.441 1.00 93.88 83 ARG A O 1
ATOM 662 N N . TYR A 1 84 ? 3.760 -2.602 11.648 1.00 93.88 84 TYR A N 1
ATOM 663 C CA . TYR A 1 84 ? 3.834 -1.297 12.294 1.00 93.88 84 TYR A CA 1
ATOM 664 C C . TYR A 1 84 ? 3.062 -0.281 11.466 1.00 93.88 84 TYR A 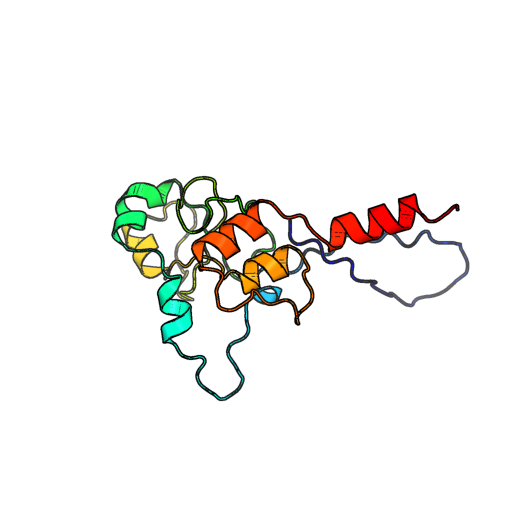C 1
ATOM 666 O O . TYR A 1 84 ? 3.018 -0.394 10.245 1.00 93.88 84 TYR A O 1
ATOM 674 N N . VAL A 1 85 ? 2.484 0.710 12.141 1.00 90.69 85 VAL A N 1
ATOM 675 C CA . VAL A 1 85 ? 1.691 1.785 11.518 1.00 90.69 85 VAL A CA 1
ATOM 676 C C . VAL A 1 85 ? 2.502 3.060 11.278 1.00 90.69 85 VAL A C 1
ATOM 678 O O . VAL A 1 85 ? 2.144 3.873 10.438 1.00 90.69 85 VAL A O 1
ATOM 681 N N . LYS A 1 86 ? 3.614 3.242 12.001 1.00 92.69 86 LYS A N 1
ATOM 682 C CA . LYS A 1 86 ? 4.471 4.426 11.884 1.00 92.69 86 LYS A CA 1
ATOM 683 C C . LYS A 1 86 ? 5.569 4.195 10.851 1.00 92.69 86 LYS A C 1
ATOM 685 O O . LYS A 1 86 ? 6.402 3.311 11.042 1.00 92.69 86 LYS A O 1
ATOM 690 N N . GLY A 1 87 ? 5.619 5.045 9.826 1.00 93.38 87 GLY A N 1
ATOM 691 C CA . GLY A 1 87 ? 6.746 5.128 8.888 1.00 93.38 87 GLY A CA 1
ATOM 692 C C . GLY A 1 87 ? 6.934 3.904 7.988 1.00 93.38 87 GLY A C 1
ATOM 693 O O . GLY A 1 87 ? 8.028 3.688 7.479 1.00 93.38 87 GLY A O 1
ATOM 694 N N . THR A 1 88 ? 5.900 3.080 7.821 1.00 96.81 88 THR A N 1
ATOM 695 C CA . THR A 1 88 ? 5.964 1.843 7.027 1.00 96.81 88 THR A CA 1
ATOM 696 C C . THR A 1 88 ? 5.118 1.875 5.758 1.00 96.81 88 THR A C 1
ATOM 698 O O . THR A 1 88 ? 5.253 0.952 4.954 1.00 96.81 88 THR A O 1
ATOM 701 N N . GLY A 1 89 ? 4.260 2.886 5.602 1.00 97.38 89 GLY A N 1
ATOM 702 C CA . GLY A 1 89 ? 3.320 3.074 4.497 1.00 97.38 89 GLY A CA 1
ATOM 703 C C . GLY A 1 89 ? 2.037 3.758 4.978 1.00 97.38 89 GLY A C 1
ATOM 704 O O . GLY A 1 89 ? 1.780 3.811 6.181 1.00 97.38 89 GLY A O 1
ATOM 705 N N . SER A 1 90 ? 1.243 4.280 4.044 1.00 97.75 90 SER A N 1
ATOM 706 C CA . SER A 1 90 ? -0.036 4.938 4.349 1.00 97.75 90 SER A CA 1
ATOM 707 C C . SER A 1 90 ? -1.138 3.937 4.707 1.00 97.75 90 SER A C 1
ATOM 709 O O . SER A 1 90 ? -1.062 2.760 4.347 1.00 97.75 90 SER A O 1
ATOM 711 N N . LEU A 1 91 ? -2.192 4.410 5.366 1.00 96.88 91 LEU A N 1
ATOM 712 C CA . LEU A 1 91 ? -3.430 3.680 5.652 1.00 96.88 91 LEU A CA 1
ATOM 713 C C . LEU A 1 91 ? -4.586 4.281 4.850 1.00 96.88 91 LEU A C 1
ATOM 715 O O . LEU A 1 91 ? -4.674 5.499 4.715 1.00 96.88 91 LEU A O 1
ATOM 719 N N . LEU A 1 92 ? -5.482 3.440 4.340 1.00 95.50 92 LEU A N 1
ATOM 720 C CA . LEU A 1 92 ? -6.657 3.883 3.598 1.00 95.50 92 LEU A CA 1
ATOM 721 C C . LEU A 1 92 ? -7.814 4.164 4.559 1.00 95.50 92 LEU A C 1
ATOM 723 O O . LEU A 1 92 ? -8.185 3.295 5.350 1.00 95.50 92 LEU A O 1
ATOM 727 N N . ALA A 1 93 ? -8.420 5.342 4.450 1.00 93.44 93 ALA A N 1
ATOM 728 C CA . ALA A 1 93 ? -9.719 5.612 5.051 1.00 93.44 93 ALA A CA 1
ATOM 729 C C . ALA A 1 93 ? -10.842 5.083 4.146 1.00 93.44 93 ALA A C 1
ATOM 731 O O . ALA A 1 93 ? -10.871 5.363 2.947 1.00 93.44 93 ALA A O 1
ATOM 732 N N . THR A 1 94 ? -11.763 4.308 4.720 1.00 86.31 94 THR A N 1
ATOM 733 C CA . THR A 1 94 ? -12.865 3.663 3.982 1.00 86.31 94 THR A CA 1
ATOM 734 C C . THR A 1 94 ? -14.216 4.344 4.198 1.00 86.31 94 THR A C 1
ATOM 736 O O . THR A 1 94 ? -15.127 4.187 3.384 1.00 86.31 94 THR A O 1
ATOM 739 N N . SER A 1 95 ? -14.357 5.136 5.263 1.00 82.31 95 SER A N 1
ATOM 740 C CA . SER A 1 95 ? -15.582 5.881 5.548 1.00 82.31 95 SER A CA 1
ATOM 741 C C . SER A 1 95 ? -15.733 7.084 4.616 1.00 82.31 95 SER A C 1
ATOM 743 O O . SER A 1 95 ? -14.828 7.905 4.483 1.00 82.31 95 SER A O 1
ATOM 745 N N . LYS A 1 96 ? -16.912 7.216 3.997 1.00 64.88 96 LYS A N 1
ATOM 746 C CA . LYS A 1 96 ? -17.269 8.343 3.114 1.00 64.88 96 LYS A CA 1
ATOM 747 C C . LYS A 1 96 ? -17.677 9.613 3.877 1.00 64.88 96 LYS A C 1
ATOM 749 O O . LYS A 1 96 ? -17.872 10.657 3.261 1.00 64.88 96 LYS A O 1
ATOM 754 N N . ASN A 1 97 ? -17.838 9.539 5.200 1.00 56.91 97 ASN A N 1
ATOM 755 C CA . ASN A 1 97 ? -18.311 10.654 6.022 1.00 56.91 97 ASN A CA 1
ATOM 756 C C . ASN A 1 97 ? -17.152 11.570 6.428 1.00 56.91 97 ASN A C 1
ATOM 758 O O . ASN A 1 97 ? -16.668 11.525 7.554 1.00 56.91 97 ASN A O 1
ATOM 762 N N . LEU A 1 98 ? -16.709 12.416 5.500 1.00 57.16 98 LEU A N 1
ATOM 763 C CA . LEU A 1 98 ? -15.632 13.380 5.725 1.00 57.16 98 LEU A CA 1
ATOM 764 C C . LEU A 1 98 ? -16.136 14.803 5.512 1.00 57.16 98 LEU A C 1
ATOM 766 O O . LEU A 1 98 ? -15.758 15.483 4.569 1.00 57.16 98 LEU A O 1
ATOM 770 N N . ASN A 1 99 ? -16.970 15.272 6.435 1.00 50.91 99 ASN A N 1
ATOM 771 C CA . ASN A 1 99 ? -17.148 16.710 6.655 1.00 50.91 99 ASN A CA 1
ATOM 772 C C . ASN A 1 99 ? -16.171 17.223 7.729 1.00 50.91 99 ASN A C 1
ATOM 774 O O . ASN A 1 99 ? -16.481 18.188 8.423 1.00 50.91 99 ASN A O 1
ATOM 778 N N . VAL A 1 100 ? -15.022 16.561 7.929 1.00 53.31 100 VAL A N 1
ATOM 779 C CA . VAL A 1 100 ? -14.063 16.934 8.978 1.00 53.31 100 VAL A CA 1
ATOM 780 C C . VAL A 1 100 ? -12.923 17.749 8.356 1.00 53.31 100 VAL A C 1
ATOM 782 O O . VAL A 1 100 ? -12.167 17.198 7.557 1.00 53.31 100 VAL A O 1
ATOM 785 N N . PRO A 1 101 ? -12.784 19.045 8.693 1.00 51.66 101 PRO A N 1
ATOM 786 C CA . PRO A 1 101 ? -11.666 19.870 8.245 1.00 51.66 101 PRO A CA 1
ATOM 787 C C . PRO A 1 101 ? -10.323 19.284 8.704 1.00 51.66 101 PRO A C 1
ATOM 789 O O . PRO A 1 101 ? -10.188 18.872 9.858 1.00 51.66 101 PRO A O 1
ATOM 792 N N . GLU A 1 102 ? -9.324 19.293 7.815 1.00 54.66 102 GLU A N 1
ATOM 793 C CA . GLU A 1 102 ? -7.982 18.715 8.021 1.00 54.66 102 GLU A CA 1
ATOM 794 C C . GLU A 1 102 ? -7.267 19.222 9.285 1.00 54.66 102 GLU A C 1
ATOM 796 O O . GLU A 1 102 ? -6.408 18.535 9.835 1.00 54.66 102 GLU A O 1
ATOM 801 N N . GLU A 1 103 ? -7.626 20.405 9.789 1.00 51.12 103 GLU A N 1
ATOM 802 C CA . GLU A 1 103 ? -6.824 21.096 10.798 1.00 51.12 103 GLU A CA 1
ATOM 803 C C . GLU A 1 103 ? -6.895 20.500 12.212 1.00 51.12 103 GLU A C 1
ATOM 805 O O . GLU A 1 103 ? -6.003 20.784 13.012 1.00 51.12 103 GLU A O 1
ATOM 810 N N . LYS A 1 104 ? -7.874 19.644 12.550 1.00 49.00 104 LYS A N 1
ATOM 811 C CA . LYS A 1 104 ? -7.913 18.928 13.847 1.00 49.00 104 LYS A CA 1
ATOM 812 C C . LYS A 1 104 ? -8.671 17.602 13.765 1.00 49.00 104 LYS A C 1
ATOM 814 O O . LYS A 1 104 ? -9.715 17.445 14.399 1.00 49.00 104 LYS A O 1
ATOM 819 N N . LEU A 1 105 ? -8.129 16.615 13.053 1.00 58.22 105 LEU A N 1
ATOM 820 C CA . LEU A 1 105 ? -8.551 15.224 13.253 1.00 58.22 105 LEU A CA 1
ATOM 821 C C . LEU A 1 105 ? -8.144 14.789 14.670 1.00 58.22 105 LEU A C 1
ATOM 823 O O . LEU A 1 105 ? -7.009 14.388 14.922 1.00 58.22 105 LEU A O 1
ATOM 827 N N . GLN A 1 106 ? -9.063 14.919 15.628 1.00 63.06 106 GLN A N 1
ATOM 828 C CA . GLN A 1 106 ? -8.886 14.319 16.946 1.00 63.06 106 GLN A CA 1
ATOM 829 C C . GLN A 1 106 ? -8.844 12.790 16.800 1.00 63.06 106 GLN A C 1
ATOM 831 O O . GLN A 1 106 ? -9.488 12.220 15.922 1.00 63.06 106 GLN A O 1
ATOM 836 N N . ILE A 1 107 ? -8.117 12.106 17.690 1.00 62.25 107 ILE A N 1
ATOM 837 C CA . ILE A 1 107 ? -7.999 10.633 17.699 1.00 62.25 107 ILE A CA 1
ATOM 838 C C . ILE A 1 107 ? -9.381 9.948 17.721 1.00 62.25 107 ILE A C 1
ATOM 840 O O . ILE A 1 107 ? -9.545 8.869 17.155 1.00 62.25 107 ILE A O 1
ATOM 844 N N . SER A 1 108 ? -10.385 10.579 18.338 1.00 63.56 108 SER A N 1
ATOM 845 C CA . SER A 1 108 ? -11.784 10.135 18.319 1.00 63.56 108 SER A CA 1
ATOM 846 C C . SER A 1 108 ? -12.350 10.047 16.899 1.00 63.56 108 SER A C 1
ATOM 848 O O . SER A 1 108 ? -12.913 9.015 16.544 1.00 63.56 108 SER A O 1
ATOM 850 N N . SER A 1 109 ? -12.114 11.061 16.064 1.00 73.69 109 SER A N 1
ATOM 851 C CA . SER A 1 109 ? -12.549 11.101 14.663 1.00 73.69 109 SER A CA 1
ATOM 852 C C . SER A 1 109 ? -11.860 10.039 13.802 1.00 73.69 109 SER A C 1
ATOM 854 O O . SER A 1 109 ? -12.465 9.529 12.867 1.00 73.69 109 SER A O 1
ATOM 856 N N . LEU A 1 110 ? -10.624 9.635 14.132 1.00 78.62 110 LEU A N 1
ATOM 857 C CA . LEU A 1 110 ? -9.898 8.600 13.378 1.00 78.62 110 LEU A CA 1
ATOM 858 C C . LEU A 1 110 ? -10.550 7.214 13.466 1.00 78.62 110 LEU A C 1
ATOM 860 O O . LEU A 1 110 ? -10.428 6.419 12.535 1.00 78.62 110 LEU A O 1
ATOM 864 N N . LYS A 1 111 ? -11.256 6.917 14.563 1.00 79.38 111 LYS A N 1
ATOM 865 C CA . LYS A 1 111 ? -11.975 5.643 14.723 1.00 79.38 111 LYS A CA 1
ATOM 866 C C . LYS A 1 111 ? -13.138 5.522 13.737 1.00 79.38 111 LYS A C 1
ATOM 868 O O . LYS A 1 111 ? -13.441 4.427 13.278 1.00 79.38 111 LYS A O 1
ATOM 873 N N . GLU A 1 112 ? -13.750 6.649 13.388 1.00 83.06 112 GLU A N 1
ATOM 874 C CA . GLU A 1 112 ? -14.910 6.730 12.495 1.00 83.06 112 GLU A CA 1
ATOM 875 C C . GLU A 1 112 ? -14.519 6.657 11.009 1.00 83.06 112 GLU A C 1
ATOM 877 O O . GLU A 1 112 ? -15.373 6.435 10.149 1.00 83.06 112 GLU A O 1
ATOM 882 N N . LEU A 1 113 ? -13.223 6.794 10.696 1.00 85.38 113 LEU A N 1
ATOM 883 C CA . LEU A 1 113 ? -12.706 6.749 9.325 1.00 85.38 113 LEU A CA 1
ATOM 884 C C . LEU A 1 113 ? -12.622 5.337 8.738 1.00 85.38 113 LEU A C 1
ATOM 886 O O . LEU A 1 113 ? -12.450 5.198 7.526 1.00 85.38 113 LEU A O 1
ATOM 890 N N . GLY A 1 114 ? -12.724 4.295 9.568 1.00 88.50 114 GLY A N 1
ATOM 891 C CA . GLY A 1 114 ? -12.580 2.913 9.110 1.00 88.50 114 GLY A CA 1
ATOM 892 C C . GLY A 1 114 ? -11.213 2.683 8.463 1.00 88.50 114 GLY A C 1
ATOM 893 O O . GLY A 1 114 ? -11.128 2.352 7.282 1.00 88.50 114 GLY A O 1
ATOM 894 N N . LEU A 1 115 ? -10.135 2.935 9.210 1.00 93.44 115 LEU A N 1
ATOM 895 C CA . LEU A 1 115 ? -8.775 2.811 8.687 1.00 93.44 115 LEU A CA 1
ATOM 896 C C . LEU A 1 115 ? -8.425 1.348 8.405 1.00 93.44 115 LEU A C 1
ATOM 898 O O . LEU A 1 115 ? -8.588 0.490 9.275 1.00 93.44 115 LEU A O 1
ATOM 902 N N . ARG A 1 116 ? -7.863 1.082 7.225 1.00 95.81 116 ARG A N 1
ATOM 903 C CA . ARG A 1 116 ? -7.305 -0.226 6.866 1.00 95.81 116 ARG A CA 1
ATOM 904 C C . ARG A 1 116 ? -5.931 -0.117 6.221 1.00 95.81 116 ARG A C 1
ATOM 906 O O . ARG A 1 116 ? -5.594 0.884 5.589 1.00 95.81 116 ARG A O 1
ATOM 913 N N . PHE A 1 117 ? -5.146 -1.176 6.346 1.00 97.69 117 PHE A N 1
ATOM 914 C CA . PHE A 1 117 ? -3.976 -1.379 5.504 1.00 97.69 117 PHE A CA 1
ATOM 915 C C . PHE A 1 117 ? -4.414 -1.637 4.054 1.00 97.69 117 PHE A C 1
ATOM 917 O O . PHE A 1 117 ? -5.482 -2.202 3.795 1.00 97.69 117 PHE A O 1
ATOM 924 N N . PHE A 1 118 ? -3.573 -1.250 3.099 1.00 97.44 118 PHE A N 1
ATOM 925 C CA . PHE A 1 118 ? -3.693 -1.738 1.729 1.00 97.44 118 PHE A CA 1
ATOM 926 C C . PHE A 1 118 ? -3.390 -3.234 1.704 1.00 97.44 118 PHE A C 1
ATOM 928 O O . PHE A 1 118 ? -2.429 -3.671 2.341 1.00 97.44 118 PHE A O 1
ATOM 935 N N . THR A 1 119 ? -4.173 -4.027 0.979 1.00 97.12 119 THR A N 1
ATOM 936 C CA . THR A 1 119 ? -3.947 -5.475 0.864 1.00 97.12 119 THR A CA 1
ATOM 937 C C . THR A 1 119 ? -2.643 -5.754 0.101 1.00 97.12 119 THR A C 1
ATOM 939 O O . THR A 1 119 ? -2.163 -4.888 -0.640 1.00 97.12 119 THR A O 1
ATOM 942 N N . PRO A 1 120 ? -2.047 -6.958 0.200 1.00 97.56 120 PRO A N 1
ATOM 943 C CA . PRO A 1 120 ? -0.882 -7.309 -0.612 1.00 97.56 120 PRO A CA 1
ATOM 944 C C . PRO A 1 120 ? -1.128 -7.122 -2.112 1.00 97.56 120 PRO A C 1
ATOM 946 O O . PRO A 1 120 ? -0.236 -6.685 -2.836 1.00 97.56 120 PRO A O 1
ATOM 949 N N . ARG A 1 121 ? -2.353 -7.391 -2.584 1.00 96.94 121 ARG A N 1
ATOM 950 C CA . ARG A 1 121 ? -2.712 -7.184 -3.988 1.00 96.94 121 ARG A CA 1
ATOM 951 C C . ARG A 1 121 ? -2.695 -5.703 -4.365 1.00 96.94 121 ARG A C 1
ATOM 953 O O . ARG A 1 121 ? -2.174 -5.366 -5.424 1.00 96.94 121 ARG A O 1
ATOM 960 N N . GLU A 1 122 ? -3.195 -4.824 -3.506 1.00 97.56 122 GLU A N 1
ATOM 961 C CA . GLU A 1 122 ? -3.173 -3.371 -3.729 1.00 97.56 122 GLU A CA 1
ATOM 962 C C . GLU A 1 122 ? -1.739 -2.823 -3.701 1.00 97.56 122 GLU A C 1
ATOM 964 O O . GLU A 1 122 ? -1.349 -2.072 -4.592 1.00 97.56 122 GLU A O 1
ATOM 969 N N . VAL A 1 123 ? -0.904 -3.270 -2.755 1.00 97.94 123 VAL A N 1
ATOM 970 C CA . VAL A 1 123 ? 0.535 -2.936 -2.718 1.00 97.94 123 VAL A CA 1
ATOM 971 C C . VAL A 1 123 ? 1.247 -3.406 -3.992 1.00 97.94 123 VAL A C 1
ATOM 973 O O . VAL A 1 123 ? 2.030 -2.662 -4.581 1.00 97.94 123 VAL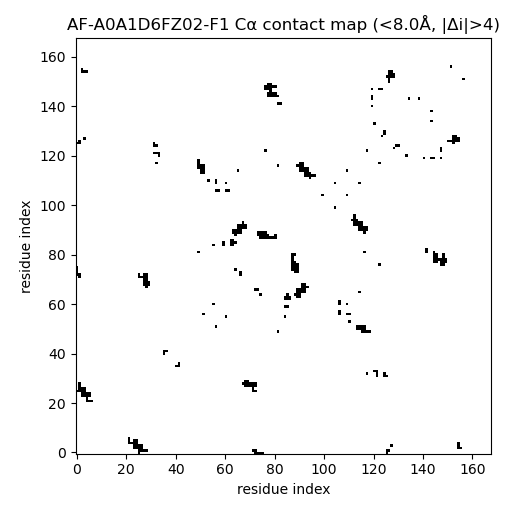 A O 1
ATOM 976 N N . ALA A 1 124 ? 0.940 -4.608 -4.478 1.00 97.94 124 ALA A N 1
ATOM 977 C CA . ALA A 1 124 ? 1.468 -5.102 -5.745 1.00 97.94 124 ALA A CA 1
ATOM 978 C C . ALA A 1 124 ? 0.983 -4.258 -6.945 1.00 97.94 124 ALA A C 1
ATOM 980 O O . ALA A 1 124 ? 1.765 -3.991 -7.858 1.00 97.94 124 ALA A O 1
ATOM 981 N N . ASN A 1 125 ? -0.262 -3.765 -6.931 1.00 97.06 125 ASN A N 1
ATOM 982 C CA . ASN A 1 125 ? -0.769 -2.839 -7.953 1.00 97.06 125 ASN A CA 1
ATOM 983 C C . ASN A 1 125 ? -0.001 -1.512 -7.937 1.00 97.06 125 ASN A C 1
ATOM 985 O O . ASN A 1 125 ? 0.380 -1.023 -8.998 1.00 97.06 125 ASN A O 1
ATOM 989 N N . PHE A 1 126 ? 0.292 -0.956 -6.756 1.00 96.62 126 PHE A N 1
ATOM 990 C CA . PHE A 1 126 ? 1.130 0.242 -6.622 1.00 96.62 126 PHE A CA 1
ATOM 991 C C . PHE A 1 126 ? 2.535 0.049 -7.210 1.00 96.62 126 PHE A C 1
ATOM 993 O O . PHE A 1 126 ? 3.110 0.981 -7.770 1.00 96.62 126 PHE A O 1
ATOM 1000 N N . HIS A 1 127 ? 3.074 -1.165 -7.127 1.00 96.69 127 HIS A N 1
ATOM 1001 C CA . HIS A 1 127 ? 4.342 -1.554 -7.747 1.00 96.69 127 HIS A CA 1
ATOM 1002 C C . HIS A 1 127 ? 4.208 -1.984 -9.218 1.00 96.69 127 HIS A C 1
ATOM 1004 O O . HIS A 1 127 ? 5.194 -2.386 -9.833 1.00 96.69 127 HIS A O 1
ATOM 1010 N N . SER A 1 128 ? 3.016 -1.855 -9.808 1.00 96.06 128 SER A N 1
ATOM 1011 C CA . SER A 1 128 ? 2.708 -2.224 -11.196 1.00 96.06 128 SER A CA 1
ATOM 1012 C C . SER A 1 128 ? 2.956 -3.701 -11.521 1.00 96.06 128 SER A C 1
ATOM 1014 O O . SER A 1 128 ? 3.294 -4.046 -12.652 1.00 96.06 128 SER A O 1
ATOM 1016 N N . PHE A 1 129 ? 2.775 -4.591 -10.539 1.00 97.00 129 PHE A N 1
ATOM 1017 C CA . PHE A 1 129 ? 2.749 -6.028 -10.800 1.00 97.00 129 PHE A CA 1
ATOM 1018 C C . PHE A 1 129 ? 1.547 -6.397 -11.676 1.00 97.00 129 PHE A C 1
ATOM 1020 O O . PHE A 1 129 ? 0.451 -5.882 -11.434 1.00 97.00 129 PHE A O 1
ATOM 1027 N N . PRO A 1 130 ? 1.711 -7.345 -12.619 1.00 96.19 130 PRO A N 1
ATOM 1028 C CA . PRO A 1 130 ? 0.617 -7.865 -13.431 1.00 96.19 130 PRO A CA 1
ATOM 1029 C C . PRO A 1 130 ? -0.599 -8.296 -12.600 1.00 96.19 130 PRO A C 1
ATOM 1031 O O . PRO A 1 130 ? -0.468 -8.746 -11.455 1.00 96.19 130 PRO A O 1
ATOM 1034 N N . SER A 1 131 ? -1.796 -8.201 -13.180 1.00 93.88 131 SER A N 1
ATOM 1035 C CA . SER A 1 131 ? -3.047 -8.585 -12.509 1.00 93.88 131 SER A CA 1
ATOM 1036 C C . SER A 1 131 ? -3.095 -10.071 -12.137 1.00 93.88 131 SER A C 1
ATOM 1038 O O . SER A 1 131 ? -3.703 -10.425 -11.133 1.00 93.88 131 SER A O 1
ATOM 1040 N N . ASN A 1 132 ? -2.401 -10.927 -12.891 1.00 94.62 132 ASN A N 1
ATOM 1041 C CA . ASN A 1 132 ? -2.263 -12.361 -12.622 1.00 94.62 132 ASN A CA 1
ATOM 1042 C C . ASN A 1 132 ? -1.165 -12.706 -11.596 1.00 94.62 132 ASN A C 1
ATOM 1044 O O . ASN A 1 132 ? -0.992 -13.879 -11.268 1.00 94.62 132 ASN A O 1
ATOM 1048 N N . PHE A 1 133 ? -0.414 -11.724 -11.084 1.00 96.62 133 PHE A N 1
ATOM 1049 C CA . PHE A 1 133 ? 0.546 -11.970 -10.009 1.00 96.62 133 PHE A CA 1
ATOM 1050 C C . PHE A 1 133 ? -0.186 -12.408 -8.731 1.00 96.62 133 PHE A C 1
ATOM 1052 O O . PHE A 1 133 ? -1.090 -11.723 -8.245 1.00 96.62 133 PHE A O 1
ATOM 1059 N N . CYS A 1 134 ? 0.238 -13.539 -8.177 1.00 95.50 134 CYS A N 1
ATOM 1060 C CA . CYS A 1 134 ? -0.278 -14.104 -6.939 1.00 95.50 134 CYS A CA 1
ATOM 1061 C C . CYS A 1 134 ? 0.864 -14.722 -6.126 1.00 95.50 134 CYS A C 1
ATOM 1063 O O . CYS A 1 134 ? 1.887 -15.140 -6.673 1.00 95.50 134 CYS A O 1
ATOM 1065 N N . PHE A 1 135 ? 0.692 -14.757 -4.806 1.00 96.69 135 PHE A N 1
ATOM 1066 C CA . PHE A 1 135 ? 1.588 -15.499 -3.928 1.00 96.69 135 PHE A CA 1
ATOM 1067 C C . PHE A 1 135 ? 1.139 -16.959 -3.849 1.00 96.69 135 PHE A C 1
ATOM 1069 O O . PHE A 1 135 ? -0.065 -17.208 -3.834 1.00 96.69 135 PHE A O 1
ATOM 1076 N N . PRO A 1 136 ? 2.072 -17.919 -3.744 1.00 97.38 136 PRO A N 1
ATOM 1077 C CA . PRO A 1 136 ? 1.724 -19.291 -3.397 1.00 97.38 136 PRO A CA 1
ATOM 1078 C C . PRO A 1 136 ? 1.004 -19.378 -2.041 1.00 97.38 136 PRO A C 1
ATOM 1080 O O . PRO A 1 136 ? 1.357 -18.650 -1.113 1.00 97.38 136 PRO A O 1
ATOM 1083 N N . ASP A 1 137 ? 0.084 -20.334 -1.890 1.00 94.75 137 ASP A N 1
ATOM 1084 C CA . ASP A 1 137 ? -0.790 -20.466 -0.707 1.00 94.75 137 ASP A CA 1
ATOM 1085 C C . ASP A 1 137 ? -0.042 -20.625 0.627 1.00 94.75 137 ASP A C 1
ATOM 1087 O O . ASP A 1 137 ? -0.521 -20.222 1.683 1.00 94.75 137 ASP A O 1
ATOM 1091 N N . HIS A 1 138 ? 1.164 -21.197 0.595 1.00 96.75 138 HIS A N 1
ATOM 1092 C CA . HIS A 1 138 ? 1.988 -21.401 1.790 1.00 96.75 138 HIS A CA 1
ATOM 1093 C C . HIS A 1 138 ? 2.670 -20.115 2.292 1.00 96.75 138 HIS A C 1
ATOM 1095 O O . HIS A 1 138 ? 3.310 -20.123 3.347 1.00 96.75 138 HIS A O 1
ATOM 1101 N N . ILE A 1 139 ? 2.579 -19.013 1.544 1.00 97.62 139 ILE A N 1
ATOM 1102 C CA . ILE A 1 139 ? 3.173 -17.734 1.919 1.00 97.62 139 ILE A CA 1
ATOM 1103 C C . ILE A 1 139 ? 2.212 -16.966 2.824 1.00 97.62 139 ILE A C 1
ATOM 1105 O O . ILE A 1 139 ? 1.193 -16.426 2.389 1.00 97.62 139 ILE A O 1
ATOM 1109 N N . SER A 1 140 ? 2.604 -16.832 4.091 1.00 95.94 140 SER A N 1
ATOM 1110 C CA . SER A 1 140 ? 1.837 -16.079 5.084 1.00 95.94 140 SER A CA 1
ATOM 1111 C C . SER A 1 140 ? 1.689 -14.604 4.711 1.00 95.94 140 SER A C 1
ATOM 1113 O O . SER A 1 140 ? 2.584 -14.002 4.115 1.00 95.94 140 SER A O 1
ATOM 1115 N N . LEU A 1 141 ? 0.610 -13.974 5.178 1.00 95.12 141 LEU A N 1
ATOM 1116 C CA . LEU A 1 141 ? 0.323 -12.564 4.911 1.00 95.12 141 LEU A CA 1
ATOM 1117 C C . LEU A 1 141 ? 1.500 -11.629 5.249 1.00 95.12 141 LEU A C 1
ATOM 1119 O O . LEU A 1 141 ? 1.866 -10.739 4.481 1.00 95.12 141 LEU A O 1
ATOM 1123 N N . ARG A 1 142 ? 2.170 -11.880 6.377 1.00 95.25 142 ARG A N 1
ATOM 1124 C CA . ARG A 1 142 ? 3.343 -11.108 6.800 1.00 95.25 142 ARG A CA 1
ATOM 1125 C C . ARG A 1 142 ? 4.533 -11.265 5.850 1.00 95.25 142 ARG A C 1
ATOM 1127 O O . ARG A 1 142 ? 5.291 -10.313 5.668 1.00 95.25 142 ARG A O 1
ATOM 1134 N N . GLN A 1 143 ? 4.723 -12.447 5.266 1.00 97.94 143 GLN A N 1
ATOM 1135 C CA . GLN A 1 143 ? 5.761 -12.668 4.259 1.00 97.94 143 GLN A CA 1
ATOM 1136 C C . GLN A 1 143 ? 5.421 -11.958 2.948 1.00 97.94 143 GLN A C 1
ATOM 1138 O O . GLN A 1 143 ? 6.324 -11.385 2.345 1.00 97.94 143 GLN A O 1
ATOM 1143 N N . GLN A 1 144 ? 4.147 -11.927 2.544 1.00 98.12 144 GLN A N 1
ATOM 1144 C CA . GLN A 1 144 ? 3.707 -11.197 1.349 1.00 98.12 144 GLN A CA 1
ATOM 1145 C C . GLN A 1 144 ? 4.052 -9.703 1.455 1.00 98.12 144 GLN A C 1
ATOM 1147 O O . GLN A 1 144 ? 4.737 -9.164 0.586 1.00 98.12 144 GLN A O 1
ATOM 1152 N N . TYR A 1 145 ? 3.692 -9.051 2.568 1.00 98.31 145 TYR A N 1
ATOM 1153 C CA . TYR A 1 145 ? 4.073 -7.654 2.820 1.00 98.31 145 TYR A CA 1
ATOM 1154 C C . TYR A 1 145 ? 5.588 -7.447 2.882 1.00 98.31 145 TYR A C 1
ATOM 1156 O O . TYR A 1 145 ? 6.100 -6.476 2.328 1.00 98.31 145 TYR A O 1
ATOM 1164 N N . ALA A 1 146 ? 6.321 -8.368 3.514 1.00 98.31 146 ALA A N 1
ATOM 1165 C CA . ALA A 1 146 ? 7.775 -8.289 3.587 1.00 98.31 146 ALA A CA 1
ATOM 1166 C C . ALA A 1 146 ? 8.440 -8.370 2.204 1.00 98.31 146 ALA A C 1
ATOM 1168 O O . ALA A 1 146 ? 9.406 -7.651 1.953 1.00 98.31 146 ALA A O 1
ATOM 1169 N N . MET A 1 147 ? 7.934 -9.231 1.318 1.00 98.50 147 MET A N 1
ATOM 1170 C CA . MET A 1 147 ? 8.422 -9.357 -0.055 1.00 98.50 147 MET A CA 1
ATOM 1171 C C . MET A 1 147 ? 8.105 -8.111 -0.876 1.00 98.50 147 MET A C 1
ATOM 1173 O O . MET A 1 147 ? 9.004 -7.564 -1.509 1.00 98.50 147 MET A O 1
ATOM 1177 N N . LEU A 1 148 ? 6.867 -7.613 -0.815 1.00 98.44 148 LEU A N 1
ATOM 1178 C CA . LEU A 1 148 ? 6.469 -6.409 -1.547 1.00 98.44 148 LEU A CA 1
ATOM 1179 C C . LEU A 1 148 ? 7.220 -5.171 -1.064 1.00 98.44 148 LEU A C 1
ATOM 1181 O O . LEU A 1 148 ? 7.704 -4.404 -1.885 1.00 98.44 148 LEU A O 1
ATOM 1185 N N . GLY A 1 149 ? 7.386 -5.000 0.246 1.00 97.81 149 GLY A N 1
ATOM 1186 C CA . GLY A 1 149 ? 8.102 -3.862 0.820 1.00 97.81 149 GLY A CA 1
ATOM 1187 C C . GLY A 1 149 ? 9.617 -3.856 0.579 1.00 97.81 149 GLY A C 1
ATOM 1188 O O . GLY A 1 149 ? 10.259 -2.845 0.840 1.00 97.81 149 GLY A O 1
ATOM 1189 N N . ASN A 1 150 ? 10.191 -4.967 0.104 1.00 98.00 150 ASN A N 1
ATOM 1190 C CA . ASN A 1 150 ? 11.571 -5.050 -0.396 1.00 98.00 150 ASN A CA 1
ATOM 1191 C C . ASN A 1 150 ? 11.639 -5.062 -1.933 1.00 98.00 150 ASN A C 1
ATOM 1193 O O . ASN A 1 150 ? 12.720 -5.211 -2.500 1.00 98.00 150 ASN A O 1
ATOM 1197 N N . SER A 1 151 ? 10.488 -4.995 -2.601 1.00 97.56 151 SER A N 1
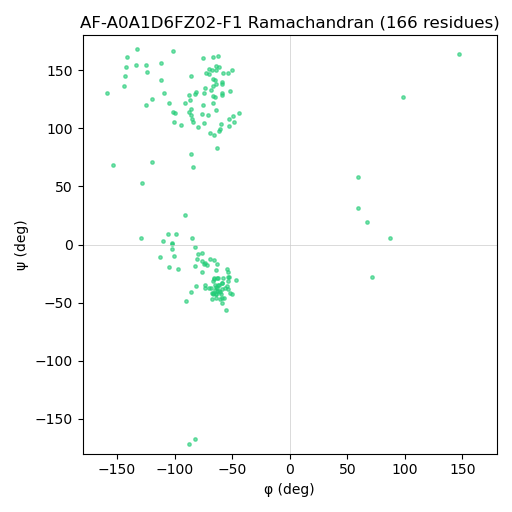ATOM 1198 C CA . SER A 1 151 ? 10.387 -5.041 -4.052 1.00 97.56 151 SER A CA 1
ATOM 1199 C C . SER A 1 151 ? 10.643 -3.661 -4.671 1.00 97.56 151 SER A C 1
ATOM 1201 O O . SER A 1 151 ? 11.130 -2.736 -4.023 1.00 97.56 151 SER A O 1
ATOM 1203 N N . LEU A 1 152 ? 10.326 -3.538 -5.953 1.00 95.00 152 LEU A N 1
ATOM 1204 C CA . LEU A 1 152 ? 10.546 -2.367 -6.788 1.00 95.00 152 LEU A CA 1
ATOM 1205 C C . LEU A 1 152 ? 9.285 -2.036 -7.589 1.00 95.00 152 LEU A C 1
ATOM 1207 O O . LEU A 1 152 ? 8.359 -2.840 -7.670 1.00 95.00 152 LEU A O 1
ATOM 1211 N N . SER A 1 153 ? 9.264 -0.858 -8.210 1.00 94.81 153 SER A N 1
ATOM 1212 C CA . SER A 1 153 ? 8.214 -0.494 -9.163 1.00 94.81 153 SER A CA 1
ATOM 1213 C C . SER A 1 153 ? 8.560 -1.003 -10.561 1.00 94.81 153 SER A C 1
ATOM 1215 O O . SER A 1 153 ? 9.535 -0.547 -11.163 1.00 94.81 153 SER A O 1
ATOM 1217 N N . ILE A 1 154 ? 7.744 -1.911 -11.102 1.00 95.50 154 ILE A N 1
ATOM 1218 C CA . ILE A 1 154 ? 7.918 -2.450 -12.459 1.00 95.50 154 ILE A CA 1
ATOM 1219 C C . ILE A 1 154 ? 7.762 -1.343 -13.505 1.00 95.50 154 ILE A C 1
ATOM 1221 O O . ILE A 1 154 ? 8.530 -1.301 -14.461 1.00 95.50 154 ILE A O 1
ATOM 1225 N N . ALA A 1 155 ? 6.837 -0.402 -13.294 1.00 92.12 155 ALA A N 1
ATOM 1226 C CA . ALA A 1 155 ? 6.638 0.731 -14.199 1.00 92.12 155 ALA A CA 1
ATOM 1227 C C . ALA A 1 155 ? 7.854 1.668 -14.275 1.00 92.12 155 ALA A C 1
ATOM 1229 O O . ALA A 1 155 ? 7.998 2.390 -15.254 1.00 92.12 155 ALA A O 1
ATOM 1230 N N . VAL A 1 156 ? 8.730 1.651 -13.265 1.00 92.81 156 VAL A N 1
ATOM 1231 C CA . VAL A 1 156 ? 9.995 2.398 -13.284 1.00 92.81 156 VAL A CA 1
ATOM 1232 C C . VAL A 1 156 ? 11.113 1.547 -13.882 1.00 92.81 156 VAL A C 1
ATOM 1234 O O . VAL A 1 156 ? 11.834 2.003 -14.760 1.00 92.81 156 VAL A O 1
ATOM 1237 N N . VAL A 1 157 ? 11.263 0.301 -13.426 1.00 95.12 157 VAL A N 1
ATOM 1238 C CA . VAL A 1 157 ? 12.397 -0.548 -13.825 1.00 95.12 157 VAL A CA 1
ATOM 1239 C C . VAL A 1 157 ? 12.273 -1.062 -15.258 1.00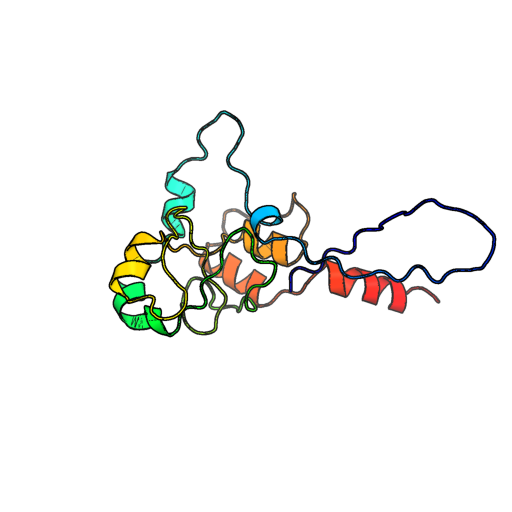 95.12 157 VAL A C 1
ATOM 1241 O O . VAL A 1 157 ? 13.286 -1.152 -15.940 1.00 95.12 157 VAL A O 1
ATOM 1244 N N . GLY A 1 158 ? 11.065 -1.349 -15.749 1.00 93.94 158 GLY A N 1
ATOM 1245 C CA . GLY A 1 158 ? 10.839 -1.814 -17.122 1.00 93.94 158 GLY A CA 1
ATOM 1246 C C . GLY A 1 158 ? 11.426 -0.869 -18.180 1.00 93.94 158 GLY A C 1
ATOM 1247 O O . GLY A 1 158 ? 12.280 -1.304 -18.951 1.00 93.94 158 GLY A O 1
ATOM 1248 N N . PRO A 1 159 ? 11.053 0.425 -18.194 1.00 92.31 159 PRO A N 1
ATOM 1249 C CA . PRO A 1 159 ? 11.646 1.413 -19.096 1.00 92.31 159 PRO A CA 1
ATOM 1250 C C . PRO A 1 159 ? 13.164 1.562 -18.943 1.00 92.31 159 PRO A C 1
ATOM 1252 O O . PRO A 1 159 ? 13.861 1.688 -19.943 1.00 92.31 159 PRO A O 1
ATOM 1255 N N . LEU A 1 160 ? 13.694 1.503 -17.714 1.00 94.31 160 LEU A N 1
ATOM 1256 C CA . LEU A 1 160 ? 15.142 1.578 -17.481 1.00 94.31 160 LEU A CA 1
ATOM 1257 C C . LEU A 1 160 ? 15.885 0.376 -18.073 1.00 94.31 160 LEU A C 1
ATOM 1259 O O . LEU A 1 160 ? 16.964 0.54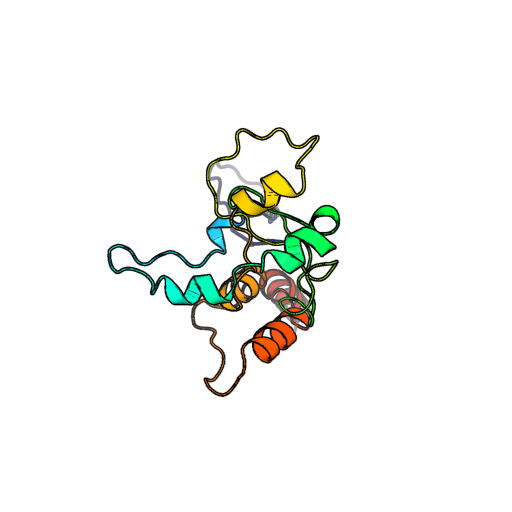3 -18.634 1.00 94.31 160 LEU A O 1
ATOM 1263 N N . LEU A 1 161 ? 15.312 -0.827 -17.975 1.00 95.38 161 LEU A N 1
ATOM 1264 C CA . LEU A 1 161 ? 15.858 -2.017 -18.625 1.00 95.38 161 LEU A CA 1
ATOM 1265 C C . LEU A 1 161 ? 15.746 -1.914 -20.149 1.00 95.38 161 LEU A C 1
ATOM 1267 O O . LEU A 1 161 ? 16.707 -2.239 -20.836 1.00 95.38 161 LEU A O 1
ATOM 1271 N N . HIS A 1 162 ? 14.622 -1.424 -20.679 1.0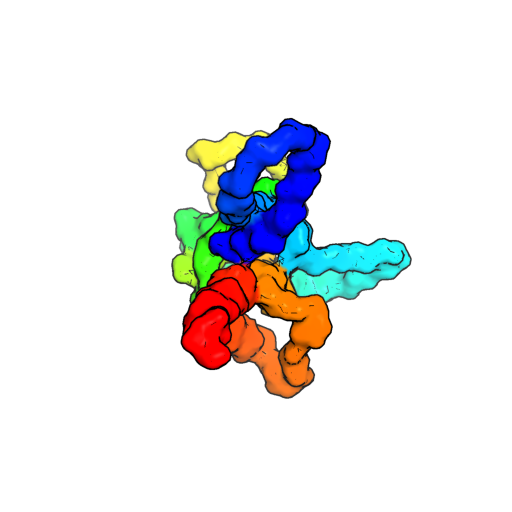0 93.25 162 HIS A N 1
ATOM 1272 C CA . HIS A 1 162 ? 14.489 -1.164 -22.115 1.00 93.25 162 HIS A CA 1
ATOM 1273 C C . HIS A 1 162 ? 15.561 -0.200 -22.613 1.00 93.25 162 HIS A C 1
ATOM 1275 O O . HIS A 1 162 ? 16.200 -0.497 -23.612 1.00 93.25 162 HIS A O 1
ATOM 1281 N N . TYR A 1 163 ? 15.799 0.899 -21.895 1.00 93.31 163 TYR A N 1
ATOM 1282 C CA . TYR A 1 163 ? 16.866 1.844 -22.211 1.00 93.31 163 TYR A CA 1
ATOM 1283 C C . TYR A 1 163 ? 18.249 1.183 -22.159 1.00 93.31 163 TYR A C 1
ATOM 1285 O O . TYR A 1 163 ? 19.030 1.317 -23.094 1.00 93.31 163 TYR A O 1
ATOM 1293 N N . LEU A 1 164 ? 18.536 0.416 -21.100 1.00 95.12 164 LEU A N 1
ATOM 1294 C CA . LEU A 1 164 ? 19.817 -0.276 -20.928 1.00 95.12 164 LEU A CA 1
ATOM 1295 C C . LEU A 1 164 ? 20.132 -1.249 -22.077 1.00 95.12 164 LEU A C 1
ATOM 1297 O O . LEU A 1 164 ? 21.299 -1.423 -22.416 1.00 95.12 164 LEU A O 1
ATOM 1301 N N . PHE A 1 165 ? 19.111 -1.882 -22.658 1.00 95.12 165 PHE A N 1
ATOM 1302 C CA . PHE A 1 165 ? 19.252 -2.872 -23.731 1.00 95.12 165 PHE A CA 1
ATOM 1303 C C . PHE A 1 165 ? 18.842 -2.353 -25.122 1.00 95.12 165 PHE A C 1
ATOM 1305 O O . PHE A 1 165 ? 18.747 -3.152 -26.050 1.00 95.12 165 PHE A O 1
ATOM 1312 N N . ALA A 1 166 ? 18.587 -1.051 -25.290 1.00 89.12 166 ALA A N 1
ATOM 1313 C CA . ALA A 1 166 ? 18.150 -0.477 -26.568 1.00 89.12 166 ALA A CA 1
ATOM 1314 C C . ALA A 1 166 ? 19.262 -0.419 -27.638 1.00 89.12 166 ALA A C 1
ATOM 1316 O O . ALA A 1 166 ? 18.950 -0.295 -28.819 1.00 89.12 166 ALA A O 1
ATOM 1317 N N . GLU A 1 167 ? 20.535 -0.536 -27.244 1.00 67.38 167 GLU A N 1
ATOM 1318 C CA . GLU A 1 167 ? 21.705 -0.464 -28.137 1.00 67.38 167 GLU A CA 1
ATOM 1319 C C . GLU A 1 167 ? 22.664 -1.661 -27.961 1.00 67.38 167 GLU A C 1
ATOM 1321 O O . GLU A 1 167 ? 23.864 -1.490 -27.737 1.00 67.38 167 GLU A O 1
ATOM 1326 N N . ALA A 1 168 ? 22.138 -2.887 -28.054 1.00 54.38 168 ALA A N 1
ATOM 1327 C CA . ALA A 1 168 ? 22.939 -4.114 -28.163 1.00 54.38 168 ALA A CA 1
ATOM 1328 C C . ALA A 1 168 ? 22.704 -4.827 -29.500 1.00 54.38 168 ALA A C 1
ATOM 1330 O O . ALA A 1 168 ? 21.526 -4.930 -29.913 1.00 54.38 168 ALA A O 1
#